Protein AF-A0A2E4EIE2-F1 (afdb_monomer_lite)

Radius of gyration: 17.59 Å; chains: 1; bounding box: 45×22×49 Å

Secondary structure (DSSP, 8-state):
--HHHHHT-TTT-TTHHHHHHHHHHHHHHHHHHHHHHHHHHHH--THHHHHHHHHHHHHHHHHHHHHHHHHHHTT-

Structure (mmCIF, N/CA/C/O backbone):
data_AF-A0A2E4EIE2-F1
#
_entry.id   AF-A0A2E4EIE2-F1
#
loop_
_atom_site.group_PDB
_atom_site.id
_atom_site.type_symbol
_atom_site.label_atom_id
_atom_site.label_alt_id
_atom_site.label_comp_id
_atom_site.label_asym_id
_atom_site.label_entity_id
_atom_site.label_seq_id
_atom_site.pdbx_PDB_ins_code
_atom_site.Cartn_x
_atom_site.Cartn_y
_atom_site.Cartn_z
_atom_site.occupancy
_atom_site.B_iso_or_equiv
_atom_site.auth_seq_id
_ato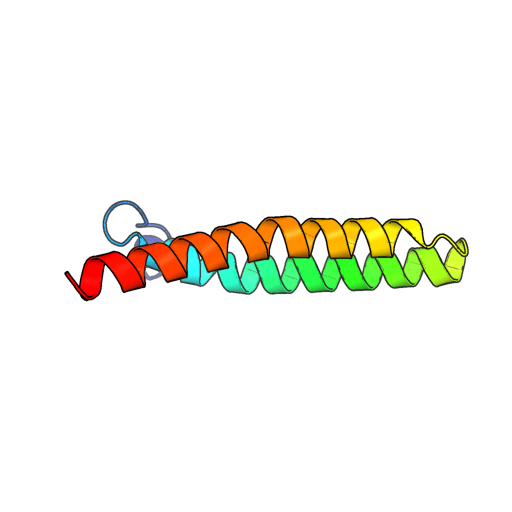m_site.auth_comp_id
_atom_site.auth_asym_id
_atom_site.auth_atom_id
_atom_site.pdbx_PDB_model_num
ATOM 1 N N . MET A 1 1 ? -1.451 13.355 30.326 1.00 56.03 1 MET A N 1
ATOM 2 C CA . MET A 1 1 ? -1.402 12.232 29.361 1.00 56.03 1 MET A CA 1
ATOM 3 C C . MET A 1 1 ? -0.780 12.759 28.070 1.00 56.03 1 MET A C 1
ATOM 5 O O . MET A 1 1 ? -1.308 13.721 27.533 1.00 56.03 1 MET A O 1
ATOM 9 N N . THR A 1 2 ? 0.361 12.242 27.611 1.00 78.56 2 THR A N 1
ATOM 10 C CA . THR A 1 2 ? 1.019 12.726 26.379 1.00 78.56 2 THR A CA 1
ATOM 11 C C . THR A 1 2 ? 0.307 12.201 25.127 1.00 78.56 2 THR A C 1
ATOM 13 O O . THR A 1 2 ? -0.151 11.060 25.112 1.00 78.56 2 THR A O 1
ATOM 16 N N . ILE A 1 3 ? 0.228 13.011 24.064 1.00 71.38 3 ILE A N 1
ATOM 17 C CA . ILE A 1 3 ? -0.419 12.660 22.778 1.00 71.38 3 ILE A CA 1
ATOM 18 C C . ILE A 1 3 ? 0.141 11.351 22.202 1.00 71.38 3 ILE A C 1
ATOM 20 O O . ILE A 1 3 ? -0.616 10.505 21.732 1.00 71.38 3 ILE A O 1
ATOM 24 N N . LEU A 1 4 ? 1.454 11.142 22.338 1.00 68.81 4 LEU A N 1
ATOM 25 C CA . LEU A 1 4 ? 2.128 9.909 21.932 1.00 68.81 4 LEU A CA 1
ATOM 26 C C . LEU A 1 4 ? 1.577 8.676 22.659 1.00 68.81 4 LEU A C 1
ATOM 28 O O . LEU A 1 4 ? 1.306 7.660 22.029 1.00 68.81 4 LEU A O 1
ATOM 32 N N . LYS A 1 5 ? 1.358 8.775 23.980 1.00 71.50 5 LYS A N 1
ATOM 33 C CA . LYS A 1 5 ? 0.769 7.677 24.753 1.00 71.50 5 LYS A CA 1
ATOM 34 C C . LYS A 1 5 ? -0.614 7.334 24.225 1.00 71.50 5 LYS A C 1
ATOM 36 O O . LYS A 1 5 ? -0.906 6.161 24.116 1.00 71.50 5 LYS A O 1
ATOM 41 N N . ARG A 1 6 ? -1.429 8.323 23.846 1.00 69.31 6 ARG A N 1
ATOM 42 C CA . ARG A 1 6 ? -2.775 8.077 23.312 1.00 69.31 6 ARG A CA 1
ATOM 43 C C . ARG A 1 6 ? -2.743 7.390 21.940 1.00 69.31 6 ARG A C 1
ATOM 45 O O . ARG A 1 6 ? -3.441 6.402 21.746 1.00 69.31 6 ARG A O 1
ATOM 52 N N . LEU A 1 7 ? -1.883 7.853 21.030 1.00 66.81 7 LEU A N 1
ATOM 53 C CA . LEU A 1 7 ? -1.735 7.287 19.679 1.00 66.81 7 LEU A CA 1
ATOM 54 C C . LEU A 1 7 ? -1.227 5.838 19.681 1.00 66.81 7 LEU A C 1
ATOM 56 O O . LEU A 1 7 ? -1.674 5.036 18.867 1.00 66.81 7 LEU A O 1
ATOM 60 N N . PHE A 1 8 ? -0.341 5.487 20.615 1.00 73.62 8 PHE A N 1
ATOM 61 C CA . PHE A 1 8 ? 0.196 4.129 20.752 1.00 73.62 8 PHE A CA 1
ATOM 62 C C . PHE A 1 8 ? -0.564 3.261 21.767 1.00 73.62 8 PHE A C 1
ATOM 64 O O . PHE A 1 8 ? -0.133 2.143 22.035 1.00 73.62 8 PHE A O 1
ATOM 71 N N . ASN A 1 9 ? -1.698 3.715 22.320 1.00 75.50 9 ASN A N 1
ATOM 72 C CA . ASN A 1 9 ? -2.519 2.927 23.252 1.00 75.50 9 ASN A CA 1
ATOM 73 C C . ASN A 1 9 ? -3.610 2.109 22.545 1.00 75.50 9 ASN A C 1
ATOM 75 O O . ASN A 1 9 ? -4.773 2.084 22.937 1.00 75.50 9 ASN A O 1
ATOM 79 N N . TRP A 1 10 ? -3.207 1.401 21.496 1.00 72.25 10 TRP A N 1
ATOM 80 C CA . TRP A 1 10 ? -4.003 0.429 20.748 1.00 72.25 10 TRP A CA 1
ATOM 81 C C . TRP A 1 10 ? -4.686 -0.665 21.581 1.00 72.25 10 TRP A C 1
ATOM 83 O O . TRP A 1 10 ? -5.649 -1.267 21.117 1.00 72.25 10 TRP A O 1
ATOM 93 N N . LYS A 1 11 ? -4.207 -0.929 22.803 1.00 73.00 11 LYS A N 1
ATOM 94 C CA . LYS A 1 11 ? -4.798 -1.926 23.703 1.00 73.00 11 LYS A CA 1
ATOM 95 C C . LYS A 1 11 ? -6.109 -1.443 24.336 1.00 73.00 11 LYS A C 1
ATOM 97 O O . LYS A 1 11 ? -6.989 -2.259 24.579 1.00 73.00 11 LYS A O 1
ATOM 102 N N . GLU A 1 12 ? -6.232 -0.141 24.594 1.00 78.75 12 GLU A N 1
ATOM 103 C CA . GLU A 1 12 ? -7.439 0.477 25.167 1.00 78.75 12 GLU A CA 1
ATOM 104 C C . GLU A 1 12 ? -8.335 1.093 24.083 1.00 78.75 12 GLU A C 1
ATOM 106 O O . GLU A 1 12 ? -9.557 0.999 24.166 1.00 78.75 12 GLU A O 1
ATOM 111 N N . GLU A 1 13 ? -7.741 1.668 23.033 1.00 74.56 13 GLU A N 1
ATOM 112 C CA . 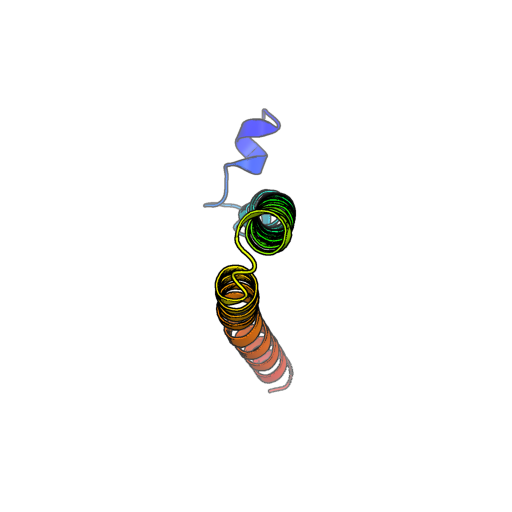GLU A 1 13 ? -8.451 2.258 21.893 1.00 74.56 13 GLU A CA 1
ATOM 113 C C . GLU A 1 13 ? -7.935 1.628 20.578 1.00 74.56 13 GLU A C 1
ATOM 115 O O . GLU A 1 13 ? -7.054 2.193 19.920 1.00 74.56 13 GLU A O 1
ATOM 120 N N . PRO A 1 14 ? -8.461 0.461 20.146 1.00 73.56 14 PRO A N 1
ATOM 121 C CA . PRO A 1 14 ? -7.987 -0.229 18.937 1.00 73.56 14 PRO A CA 1
ATOM 122 C C . PRO A 1 14 ? -8.167 0.602 17.657 1.00 73.56 14 PRO A C 1
ATOM 124 O O . PRO A 1 14 ? -7.460 0.393 16.672 1.00 73.56 14 PRO A O 1
ATOM 127 N N . SER A 1 15 ? -9.061 1.596 17.675 1.00 74.06 15 SER A N 1
ATOM 128 C CA . SER A 1 15 ? -9.241 2.566 16.591 1.00 74.06 15 SER A CA 1
ATOM 129 C C . SER A 1 15 ? -7.987 3.396 16.297 1.00 74.06 15 SER A C 1
ATOM 131 O O . SER A 1 15 ? -7.788 3.807 15.153 1.00 74.06 15 SER A O 1
ATOM 133 N N . ASN A 1 16 ? -7.117 3.622 17.288 1.00 79.69 16 ASN A N 1
ATOM 134 C CA . ASN A 1 16 ? -5.942 4.486 17.129 1.00 79.69 16 ASN A CA 1
ATOM 135 C C . ASN A 1 16 ? -4.885 3.879 16.199 1.00 79.69 16 ASN A C 1
ATOM 137 O O . ASN A 1 16 ? -4.133 4.617 15.564 1.00 79.69 16 ASN A O 1
ATOM 141 N N . VAL A 1 17 ? -4.889 2.551 16.026 1.00 77.00 17 VAL A N 1
ATOM 142 C CA . VAL A 1 17 ? -4.037 1.866 15.043 1.00 77.00 17 VAL A CA 1
ATOM 143 C C . VAL A 1 17 ? -4.322 2.375 13.631 1.00 77.00 17 VAL A C 1
ATOM 145 O O . VAL A 1 17 ? -3.390 2.601 12.868 1.00 77.00 17 VAL A O 1
ATOM 148 N N . PHE A 1 18 ? -5.588 2.628 13.286 1.00 80.19 18 PHE A N 1
ATOM 149 C CA . PHE A 1 18 ? -5.965 3.084 11.945 1.00 80.19 18 PHE A CA 1
ATOM 150 C C . PHE A 1 18 ? -5.536 4.525 11.664 1.00 80.19 18 PHE A C 1
ATOM 152 O O . PHE A 1 18 ? -5.208 4.845 10.524 1.00 80.19 18 PHE A O 1
ATOM 159 N N . ILE A 1 19 ? -5.466 5.371 12.698 1.00 81.44 19 ILE A N 1
ATOM 160 C CA . ILE A 1 19 ? -4.978 6.754 12.582 1.00 81.44 19 ILE A CA 1
ATOM 161 C C . ILE A 1 19 ? -3.520 6.773 12.105 1.00 81.44 19 ILE A C 1
ATOM 163 O O . ILE A 1 19 ? -3.132 7.671 11.367 1.00 81.44 19 ILE A O 1
ATOM 167 N N . LEU A 1 20 ? -2.725 5.769 12.485 1.00 81.31 20 LEU A N 1
ATOM 168 C CA . LEU A 1 20 ? -1.331 5.632 12.057 1.00 81.31 20 LEU A CA 1
ATOM 169 C C . LEU A 1 20 ? -1.187 4.770 10.796 1.00 81.31 20 LEU A C 1
ATOM 171 O O . LEU A 1 20 ? -0.416 5.106 9.899 1.00 81.31 20 LEU A O 1
ATOM 175 N N . ALA A 1 21 ? -1.942 3.676 10.705 1.00 83.94 21 ALA A N 1
ATOM 176 C CA . ALA A 1 21 ? -1.826 2.715 9.615 1.00 83.94 21 ALA A CA 1
ATOM 177 C C . ALA A 1 21 ? -2.328 3.269 8.275 1.00 83.94 21 ALA A C 1
ATOM 179 O O . ALA A 1 21 ? -1.723 2.971 7.250 1.00 83.94 21 ALA A O 1
ATOM 180 N N . ILE A 1 22 ? -3.393 4.086 8.258 1.00 85.88 22 ILE A N 1
ATOM 181 C CA . ILE A 1 22 ? -3.939 4.642 7.008 1.00 85.88 22 ILE A CA 1
ATOM 182 C C . ILE A 1 22 ? -2.941 5.604 6.342 1.00 85.88 22 ILE A C 1
ATOM 184 O O . ILE A 1 22 ? -2.601 5.365 5.183 1.00 85.88 22 ILE A O 1
ATOM 188 N N . PRO A 1 23 ? -2.406 6.641 7.024 1.00 86.69 23 PRO A N 1
ATOM 189 C CA . PRO A 1 23 ? -1.395 7.510 6.423 1.00 86.69 23 PRO A CA 1
ATOM 190 C C . PRO A 1 23 ? -0.155 6.738 5.970 1.00 86.69 23 PRO A C 1
ATOM 192 O O . PRO A 1 23 ? 0.373 6.996 4.891 1.00 86.69 23 PRO A O 1
ATOM 195 N N . LEU A 1 24 ? 0.283 5.755 6.763 1.00 88.50 24 LEU A N 1
ATOM 196 C CA . LEU A 1 24 ? 1.449 4.945 6.427 1.00 88.50 24 LEU A CA 1
ATOM 197 C C . LEU A 1 24 ? 1.209 4.082 5.180 1.00 88.50 24 LEU A C 1
ATOM 199 O O . LEU A 1 24 ? 2.083 3.997 4.320 1.00 88.50 24 LEU A O 1
ATOM 203 N N . ALA A 1 25 ? 0.020 3.492 5.045 1.00 87.62 25 ALA A N 1
ATOM 204 C CA . ALA A 1 25 ? -0.369 2.734 3.860 1.00 87.62 25 ALA A CA 1
ATOM 205 C C . ALA A 1 25 ? -0.432 3.623 2.609 1.00 87.62 25 ALA A C 1
ATOM 207 O O . ALA A 1 25 ? 0.018 3.203 1.546 1.00 87.62 25 ALA A O 1
ATOM 208 N N . VAL A 1 26 ? -0.929 4.860 2.734 1.00 89.69 26 VAL A N 1
ATOM 209 C CA . VAL A 1 26 ? -0.952 5.833 1.628 1.00 89.69 26 VAL A CA 1
ATOM 210 C C . VAL A 1 26 ? 0.466 6.187 1.181 1.00 89.69 26 VAL A C 1
ATOM 212 O O . VAL A 1 26 ? 0.756 6.138 -0.013 1.00 89.69 26 VAL A O 1
ATOM 215 N N . ILE A 1 27 ? 1.361 6.489 2.126 1.00 93.38 27 ILE A N 1
ATOM 216 C CA . ILE A 1 27 ? 2.767 6.789 1.821 1.00 93.38 27 ILE A CA 1
ATOM 217 C C . ILE A 1 27 ? 3.431 5.579 1.153 1.00 93.38 27 ILE A C 1
ATOM 219 O O . ILE A 1 27 ? 4.046 5.727 0.100 1.00 93.38 27 ILE A O 1
ATOM 223 N N . GLY A 1 28 ? 3.251 4.377 1.709 1.00 91.19 28 GLY A N 1
ATOM 224 C CA . GLY A 1 28 ? 3.808 3.145 1.148 1.00 91.19 28 GLY A CA 1
ATOM 225 C C . GLY A 1 28 ? 3.313 2.853 -0.271 1.00 91.19 28 GLY A C 1
ATOM 226 O O . GLY A 1 28 ? 4.119 2.537 -1.146 1.00 91.19 28 GLY A O 1
ATOM 227 N N . ALA A 1 29 ? 2.013 3.020 -0.529 1.00 90.38 29 ALA A N 1
ATOM 228 C CA . ALA A 1 29 ? 1.437 2.844 -1.861 1.00 90.38 29 ALA A CA 1
ATOM 229 C C . ALA A 1 29 ? 1.997 3.860 -2.868 1.00 90.38 29 ALA A C 1
ATOM 231 O O . ALA A 1 29 ? 2.316 3.495 -3.999 1.00 90.38 29 ALA A O 1
ATOM 232 N N . PHE A 1 30 ? 2.168 5.119 -2.454 1.00 93.94 30 PHE A N 1
ATOM 233 C CA . PHE A 1 30 ? 2.736 6.158 -3.310 1.00 93.94 30 PHE A CA 1
ATOM 234 C C . PHE A 1 30 ? 4.215 5.897 -3.627 1.00 93.94 30 PHE A C 1
ATOM 236 O O . PHE A 1 30 ? 4.630 6.009 -4.780 1.00 93.94 30 PHE A O 1
ATOM 243 N N . SER A 1 31 ? 5.007 5.487 -2.633 1.00 95.00 31 SER A N 1
ATOM 244 C CA . SER A 1 31 ? 6.406 5.096 -2.837 1.00 95.00 31 SER A CA 1
ATOM 245 C C . SER A 1 31 ? 6.536 3.896 -3.779 1.00 95.00 31 SER A C 1
ATOM 247 O O . SER A 1 31 ? 7.373 3.917 -4.680 1.00 95.00 31 SER A O 1
ATOM 249 N N . ALA A 1 32 ? 5.687 2.877 -3.621 1.00 93.50 32 ALA A N 1
ATOM 250 C CA . ALA A 1 32 ? 5.674 1.713 -4.504 1.00 93.50 32 ALA A CA 1
ATOM 251 C C . ALA A 1 32 ? 5.265 2.079 -5.942 1.00 93.50 32 ALA A C 1
ATOM 253 O O . ALA A 1 32 ? 5.851 1.566 -6.892 1.00 93.50 32 ALA A O 1
ATOM 254 N N . LEU A 1 33 ? 4.310 3.001 -6.111 1.00 94.19 33 LEU A N 1
ATOM 255 C CA . LEU A 1 33 ? 3.919 3.516 -7.424 1.00 94.19 33 LEU A CA 1
ATOM 256 C C . LEU A 1 33 ? 5.073 4.262 -8.105 1.00 94.19 33 LEU A C 1
ATOM 258 O O . LEU A 1 33 ? 5.364 3.996 -9.268 1.00 94.19 33 LEU A O 1
ATOM 262 N N . MET A 1 34 ? 5.750 5.165 -7.387 1.00 95.81 34 MET A N 1
ATOM 263 C CA . MET A 1 34 ? 6.919 5.876 -7.919 1.00 95.81 34 MET A CA 1
ATOM 264 C C . MET A 1 34 ? 8.025 4.903 -8.336 1.00 95.81 34 MET A C 1
ATOM 266 O O . MET A 1 34 ? 8.594 5.044 -9.415 1.00 95.81 34 MET A O 1
ATOM 270 N N . PHE A 1 35 ? 8.289 3.881 -7.522 1.00 94.81 35 PHE A N 1
ATOM 271 C CA . PHE A 1 35 ? 9.273 2.854 -7.851 1.00 94.81 35 PHE A CA 1
ATOM 272 C C . PHE A 1 35 ? 8.880 2.038 -9.091 1.00 94.81 35 PHE A C 1
ATOM 274 O O . PHE A 1 35 ? 9.721 1.803 -9.955 1.00 94.81 35 PHE A O 1
ATOM 281 N N . ALA A 1 36 ? 7.606 1.660 -9.228 1.00 94.19 36 ALA A N 1
ATOM 282 C CA . ALA A 1 36 ? 7.117 0.964 -10.417 1.00 94.19 36 ALA A CA 1
ATOM 283 C C . ALA A 1 36 ? 7.254 1.817 -11.690 1.00 94.19 36 ALA A C 1
ATOM 285 O O . ALA A 1 36 ? 7.644 1.297 -12.733 1.00 94.19 36 ALA A O 1
ATOM 286 N N . ILE A 1 37 ? 6.999 3.129 -11.601 1.00 95.06 37 ILE A N 1
ATOM 287 C CA . ILE A 1 37 ? 7.215 4.065 -12.715 1.00 95.06 37 ILE A CA 1
ATOM 288 C C . ILE A 1 37 ? 8.697 4.125 -13.094 1.00 95.06 37 ILE A C 1
ATOM 290 O O . ILE A 1 37 ? 9.014 4.043 -14.277 1.00 95.06 37 ILE A O 1
ATOM 294 N N . LEU A 1 38 ? 9.602 4.234 -12.117 1.00 96.44 38 LEU A N 1
ATOM 295 C CA . LEU A 1 38 ? 11.044 4.244 -12.387 1.00 96.44 38 LEU A CA 1
ATOM 296 C C . LEU A 1 38 ? 11.490 2.958 -13.089 1.00 96.44 38 LEU A C 1
ATOM 298 O O . LEU A 1 38 ? 12.157 3.031 -14.114 1.00 96.44 38 LEU A O 1
ATOM 302 N N . GLN A 1 39 ? 11.050 1.795 -12.606 1.00 95.94 39 GLN A N 1
ATOM 303 C CA . GLN A 1 39 ? 11.380 0.506 -13.222 1.00 95.94 39 GLN A CA 1
ATOM 304 C C . GLN A 1 39 ? 10.838 0.368 -14.646 1.00 95.94 39 GLN A C 1
ATOM 306 O O . GLN A 1 39 ? 11.514 -0.160 -15.529 1.00 95.94 39 GLN A O 1
ATOM 311 N N . TRP A 1 40 ? 9.643 0.893 -14.897 1.00 93.94 40 TRP A N 1
ATOM 312 C CA . TRP A 1 40 ? 9.092 0.941 -16.243 1.00 93.94 40 TRP A CA 1
ATOM 313 C C . TRP A 1 40 ? 9.914 1.837 -17.168 1.00 93.94 40 TRP A C 1
ATOM 315 O O . TRP A 1 40 ? 10.192 1.461 -18.302 1.00 93.94 40 TRP A O 1
ATOM 325 N N . VAL A 1 41 ? 10.308 3.023 -16.705 1.00 96.00 41 VAL A N 1
ATOM 326 C CA . VAL A 1 41 ? 11.057 3.980 -17.530 1.00 96.00 41 VAL A CA 1
ATOM 327 C C . VAL A 1 41 ? 12.489 3.504 -17.785 1.00 96.00 41 VAL A C 1
ATOM 329 O O . VAL A 1 41 ? 12.965 3.613 -18.911 1.00 96.00 41 VAL A O 1
ATOM 332 N N . GLU A 1 42 ? 13.170 2.970 -16.772 1.00 96.44 42 GLU A N 1
ATOM 333 C CA . GLU A 1 42 ? 14.577 2.562 -16.874 1.00 96.44 42 GLU A CA 1
ATOM 334 C C . GLU A 1 42 ? 14.746 1.200 -17.549 1.00 96.44 42 GLU A C 1
ATOM 336 O O . GLU A 1 42 ? 15.635 1.032 -18.382 1.00 96.44 42 GLU A O 1
ATOM 341 N N . ASN A 1 43 ? 13.883 0.235 -17.220 1.00 95.69 43 ASN A N 1
ATOM 342 C CA . ASN A 1 43 ? 14.072 -1.163 -17.608 1.00 95.69 43 ASN A CA 1
ATOM 343 C C . ASN A 1 43 ? 12.967 -1.695 -18.532 1.00 95.69 43 ASN A C 1
ATOM 345 O O . ASN A 1 43 ? 13.045 -2.844 -18.964 1.00 95.69 43 ASN A O 1
ATOM 349 N N . SER A 1 44 ? 11.944 -0.887 -18.857 1.00 93.50 44 SER A N 1
ATOM 350 C CA . SER A 1 44 ? 10.737 -1.342 -19.575 1.00 93.50 44 SER A CA 1
ATOM 351 C C . SER A 1 44 ? 10.078 -2.560 -18.917 1.00 93.50 44 SER A C 1
ATOM 353 O O . SER A 1 44 ? 9.452 -3.371 -19.598 1.00 93.50 44 SER A O 1
ATOM 355 N N . ASP A 1 45 ? 10.230 -2.699 -17.594 1.00 92.44 45 ASP A N 1
ATOM 356 C CA . ASP A 1 45 ? 9.730 -3.847 -16.845 1.00 92.44 45 ASP A CA 1
ATOM 357 C C . ASP A 1 45 ? 8.320 -3.566 -16.281 1.00 92.44 45 ASP A C 1
ATOM 359 O O . ASP A 1 45 ? 8.167 -2.785 -15.332 1.00 92.44 45 ASP A O 1
ATOM 363 N N . PRO A 1 46 ? 7.265 -4.204 -16.827 1.00 91.62 46 PRO A N 1
ATOM 364 C CA . PRO A 1 46 ? 5.893 -4.017 -16.371 1.00 91.62 46 PRO A CA 1
ATOM 365 C C . PRO A 1 46 ? 5.583 -4.731 -15.051 1.00 91.62 46 PRO A C 1
ATOM 367 O O . PRO A 1 46 ? 4.550 -4.450 -14.433 1.00 91.62 46 PRO A O 1
ATOM 370 N N . TRP A 1 47 ? 6.423 -5.667 -14.598 1.00 94.06 47 TRP A N 1
ATOM 371 C CA . TRP A 1 47 ? 6.087 -6.546 -13.476 1.00 94.06 47 TRP A CA 1
ATOM 372 C C . TRP A 1 47 ? 5.919 -5.797 -12.159 1.00 94.06 47 TRP A C 1
ATOM 374 O O . TRP A 1 47 ? 5.084 -6.177 -11.339 1.00 94.06 47 TRP A O 1
ATOM 384 N N . TYR A 1 48 ? 6.622 -4.684 -11.974 1.00 91.81 48 TYR A N 1
ATOM 385 C CA . TYR A 1 48 ? 6.476 -3.858 -10.777 1.00 91.81 48 TYR A CA 1
ATOM 386 C C . TYR A 1 48 ? 5.083 -3.231 -10.650 1.00 91.81 48 TYR A C 1
ATOM 388 O O . TYR A 1 48 ? 4.557 -3.125 -9.540 1.00 91.81 48 TYR A O 1
ATOM 396 N N . PHE A 1 49 ? 4.430 -2.904 -11.768 1.00 91.88 49 PHE A N 1
ATOM 397 C CA . PHE A 1 49 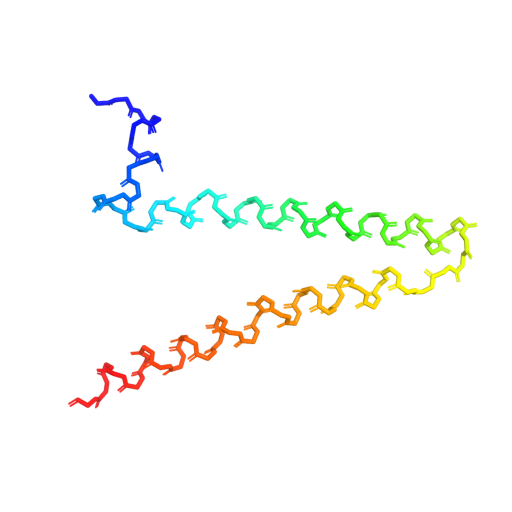? 3.028 -2.481 -11.756 1.00 91.88 49 PHE A CA 1
ATOM 398 C C . PHE A 1 49 ? 2.088 -3.630 -11.389 1.00 91.88 49 PHE A C 1
ATOM 400 O O . PHE A 1 49 ? 1.136 -3.430 -10.636 1.00 91.88 49 PHE A O 1
ATOM 407 N N . VAL A 1 50 ? 2.366 -4.846 -11.867 1.00 93.75 50 VAL A N 1
ATOM 408 C CA . VAL A 1 50 ? 1.584 -6.039 -11.506 1.00 93.75 50 VAL A CA 1
ATOM 409 C C . VAL A 1 50 ? 1.699 -6.324 -10.007 1.00 93.75 50 VAL A C 1
ATOM 411 O O . VAL A 1 50 ? 0.686 -6.575 -9.355 1.00 93.75 50 VAL A O 1
ATOM 414 N N . ILE A 1 51 ? 2.904 -6.219 -9.437 1.00 92.50 51 ILE A N 1
ATOM 415 C CA . ILE A 1 51 ? 3.148 -6.386 -7.996 1.00 92.50 51 ILE A CA 1
ATOM 416 C C . ILE A 1 51 ? 2.391 -5.326 -7.188 1.00 92.50 51 ILE A C 1
ATOM 418 O O . ILE A 1 51 ? 1.735 -5.665 -6.201 1.00 92.50 51 ILE A O 1
ATOM 422 N N . LEU A 1 52 ? 2.430 -4.059 -7.617 1.00 92.06 52 LEU A N 1
ATOM 423 C CA . LEU A 1 52 ? 1.671 -2.976 -6.987 1.00 92.06 52 LEU A CA 1
ATOM 424 C C . LEU A 1 52 ? 0.167 -3.296 -6.959 1.00 92.06 52 LEU A C 1
ATOM 426 O O . LEU A 1 52 ? -0.467 -3.223 -5.904 1.00 92.06 52 LEU A O 1
ATOM 430 N N . LEU A 1 53 ? -0.400 -3.684 -8.105 1.00 93.00 53 LEU A N 1
ATOM 431 C CA . LEU A 1 53 ? -1.820 -4.024 -8.225 1.00 93.00 53 LEU A CA 1
ATOM 432 C C . LEU A 1 53 ? -2.192 -5.247 -7.380 1.00 93.00 53 LEU A C 1
ATOM 434 O O . LEU A 1 53 ? -3.226 -5.233 -6.711 1.00 93.00 53 LEU A O 1
ATOM 438 N N . ALA A 1 54 ? -1.341 -6.274 -7.353 1.00 92.94 54 ALA A N 1
ATOM 439 C CA . ALA A 1 54 ? -1.535 -7.446 -6.506 1.00 92.94 54 ALA A CA 1
ATOM 440 C C . ALA A 1 54 ? -1.533 -7.069 -5.015 1.00 92.94 54 ALA A C 1
ATOM 442 O O . ALA A 1 54 ? -2.405 -7.514 -4.268 1.00 92.94 54 ALA A O 1
ATOM 443 N N . GLY A 1 55 ? -0.618 -6.194 -4.586 1.00 89.44 55 GLY A N 1
ATOM 444 C CA . GLY A 1 55 ? -0.583 -5.671 -3.219 1.00 89.44 55 GLY A CA 1
ATOM 445 C C . GLY A 1 55 ? -1.862 -4.916 -2.842 1.00 89.44 55 GLY A C 1
ATOM 446 O O . GLY A 1 55 ? -2.442 -5.165 -1.783 1.00 89.44 55 GLY A O 1
ATOM 447 N N . ILE A 1 56 ? -2.358 -4.051 -3.734 1.00 89.81 56 ILE A N 1
ATOM 448 C CA . ILE A 1 56 ? -3.624 -3.327 -3.532 1.00 89.81 56 ILE A CA 1
ATOM 449 C C . ILE A 1 56 ? -4.807 -4.303 -3.456 1.00 89.81 56 ILE A C 1
ATOM 451 O O . ILE A 1 56 ? -5.669 -4.161 -2.583 1.00 89.81 56 ILE A O 1
ATOM 455 N N . ALA A 1 57 ? -4.858 -5.315 -4.324 1.00 90.62 57 ALA A N 1
ATOM 456 C CA . ALA A 1 57 ? -5.919 -6.321 -4.317 1.00 90.62 57 ALA A CA 1
ATOM 457 C C . ALA A 1 57 ? -5.934 -7.124 -3.005 1.00 90.62 57 ALA A C 1
ATOM 459 O O . ALA A 1 57 ? -6.986 -7.273 -2.379 1.00 90.62 57 ALA A O 1
ATOM 460 N N . LEU A 1 58 ? -4.763 -7.569 -2.538 1.00 89.25 58 LEU A N 1
ATOM 461 C CA . LEU A 1 58 ? -4.623 -8.292 -1.271 1.00 89.25 58 LEU A CA 1
ATOM 462 C C . LEU A 1 58 ? -5.038 -7.452 -0.058 1.00 89.25 58 LEU A C 1
ATOM 464 O O . LEU A 1 58 ? -5.517 -8.011 0.923 1.00 89.25 58 LEU A O 1
ATOM 468 N N . PHE A 1 59 ? -4.901 -6.127 -0.118 1.00 85.12 59 PHE A N 1
ATOM 469 C CA . PHE A 1 59 ? -5.331 -5.239 0.963 1.00 85.12 59 PHE A CA 1
ATOM 470 C C . PHE A 1 59 ? -6.834 -4.910 0.910 1.00 85.12 59 PHE A C 1
ATOM 472 O O . PHE A 1 59 ? -7.510 -4.863 1.938 1.00 85.12 59 PHE A O 1
ATOM 479 N N . THR A 1 60 ? -7.382 -4.698 -0.288 1.00 87.25 60 THR A N 1
ATOM 480 C CA . THR A 1 60 ? -8.768 -4.230 -0.479 1.00 87.25 60 THR A CA 1
ATOM 481 C C . THR A 1 60 ? -9.806 -5.345 -0.366 1.00 87.25 60 THR A C 1
ATOM 483 O O . THR A 1 60 ? -10.856 -5.130 0.244 1.00 87.25 60 THR A O 1
ATOM 486 N N . ILE A 1 61 ? -9.528 -6.547 -0.882 1.00 88.81 61 ILE A N 1
ATOM 487 C CA . ILE A 1 61 ? -10.478 -7.674 -0.854 1.00 88.81 61 ILE A CA 1
ATOM 488 C C . ILE A 1 61 ? -10.883 -8.053 0.586 1.00 88.81 61 ILE A C 1
ATOM 490 O O . ILE A 1 61 ? -12.088 -8.094 0.866 1.00 88.81 61 ILE A O 1
ATOM 494 N N . PRO A 1 62 ? -9.951 -8.274 1.537 1.00 85.81 62 PRO A N 1
ATOM 495 C CA . PRO A 1 62 ? -10.309 -8.615 2.912 1.00 85.81 62 PRO A CA 1
ATOM 496 C C . PRO A 1 62 ? -11.030 -7.466 3.617 1.00 85.81 62 PRO A C 1
ATOM 498 O O . PRO A 1 62 ? -11.964 -7.703 4.382 1.00 85.81 62 PRO A O 1
ATOM 501 N N . ALA A 1 63 ? -10.637 -6.218 3.338 1.00 84.31 63 ALA A N 1
ATOM 502 C CA . ALA A 1 63 ? -11.275 -5.041 3.918 1.00 84.31 63 ALA A CA 1
ATOM 503 C C . ALA A 1 63 ? -12.754 -4.940 3.502 1.00 84.31 63 ALA A C 1
ATOM 505 O O . ALA A 1 63 ? -13.629 -4.722 4.348 1.00 84.31 63 ALA A O 1
ATOM 506 N N . VAL A 1 64 ? -13.062 -5.174 2.222 1.00 87.00 64 VAL A N 1
ATOM 507 C CA . VAL A 1 64 ? -14.445 -5.201 1.715 1.00 87.00 64 VAL A CA 1
ATOM 508 C C . VAL A 1 64 ? -15.236 -6.352 2.341 1.00 87.00 64 VAL A C 1
ATOM 510 O O . VAL A 1 64 ? -16.355 -6.138 2.815 1.00 87.00 64 VAL A O 1
ATOM 513 N N . GLN A 1 65 ? -14.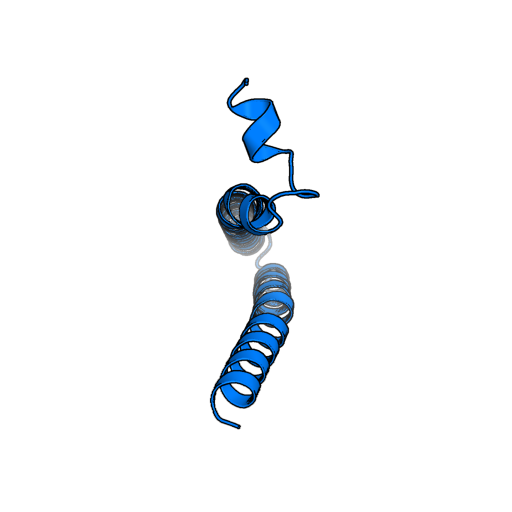657 -7.554 2.415 1.00 87.06 65 GLN A N 1
ATOM 514 C CA . GLN A 1 65 ? -15.308 -8.709 3.045 1.00 87.06 65 GLN A CA 1
ATOM 515 C C . GLN A 1 65 ? -15.632 -8.458 4.522 1.00 87.06 65 GLN A C 1
ATOM 517 O O . GLN A 1 65 ? -16.750 -8.735 4.967 1.00 87.06 65 GLN A O 1
ATOM 522 N N . LEU A 1 66 ? -14.688 -7.893 5.276 1.00 86.19 66 LEU A N 1
ATOM 523 C CA . LEU A 1 66 ? -14.883 -7.541 6.679 1.00 86.19 66 LEU A CA 1
ATOM 524 C C . LEU A 1 66 ? -16.000 -6.504 6.842 1.00 86.19 66 LEU A C 1
ATOM 526 O O . LEU A 1 66 ? -16.881 -6.667 7.685 1.00 86.19 66 LEU A O 1
ATOM 530 N N . THR A 1 67 ? -16.015 -5.478 5.990 1.00 86.31 67 THR A N 1
ATOM 531 C CA . THR A 1 67 ? -17.048 -4.431 6.018 1.00 86.31 67 THR A CA 1
ATOM 532 C C . THR A 1 67 ? -18.438 -5.004 5.734 1.00 86.31 67 THR A C 1
ATOM 534 O O . THR A 1 67 ? -19.404 -4.663 6.420 1.00 86.31 67 THR A O 1
ATOM 537 N N . ASN A 1 68 ? -18.551 -5.910 4.760 1.00 88.12 68 ASN A N 1
ATOM 538 C CA . ASN A 1 68 ? -19.812 -6.578 4.434 1.00 88.12 68 ASN A CA 1
ATOM 539 C C . ASN A 1 68 ? -20.301 -7.466 5.587 1.00 88.12 68 ASN A C 1
ATOM 541 O O . ASN A 1 68 ? -21.487 -7.447 5.912 1.00 88.12 68 ASN A O 1
ATOM 545 N N . ARG A 1 69 ? -19.389 -8.180 6.261 1.00 86.12 69 ARG A N 1
ATOM 546 C CA . ARG A 1 69 ? -19.710 -8.979 7.455 1.00 86.12 69 ARG A CA 1
ATOM 547 C C . ARG A 1 69 ? -20.219 -8.123 8.611 1.00 86.12 69 ARG A C 1
ATOM 549 O O . ARG A 1 69 ? -21.228 -8.466 9.216 1.00 86.12 69 ARG A O 1
ATOM 55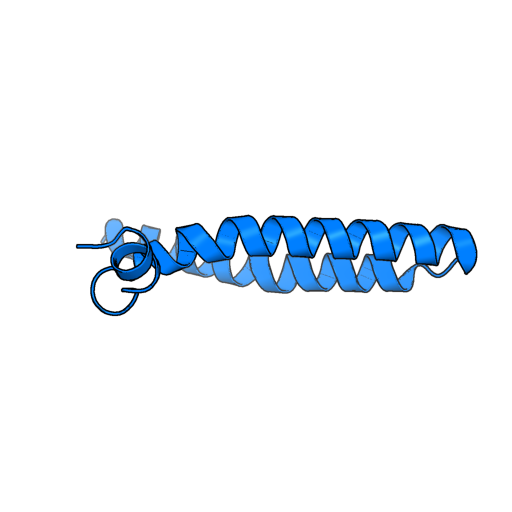6 N N . ILE A 1 70 ? -19.569 -6.993 8.892 1.00 87.44 70 ILE A N 1
ATOM 557 C CA . ILE A 1 70 ? -20.006 -6.072 9.954 1.00 87.44 70 ILE A CA 1
ATOM 558 C C . ILE A 1 70 ? -21.406 -5.518 9.653 1.00 87.44 70 ILE A C 1
ATOM 560 O O . ILE A 1 70 ? -22.232 -5.418 10.559 1.00 87.44 70 ILE A O 1
ATOM 564 N N . LYS A 1 71 ? -21.700 -5.187 8.388 1.00 87.62 71 LYS A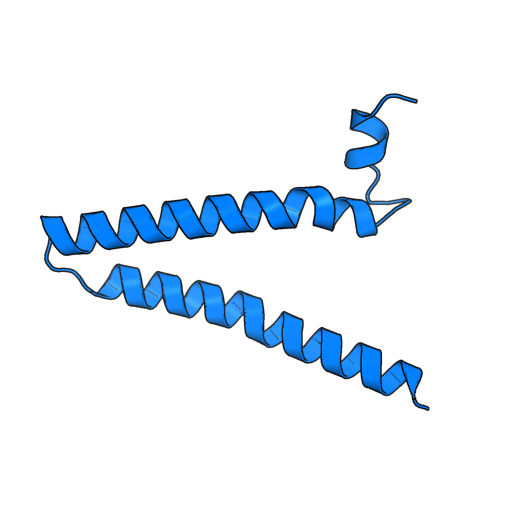 N 1
ATOM 565 C CA . LYS A 1 71 ? -23.039 -4.736 7.976 1.00 87.62 71 LYS A CA 1
ATOM 566 C C . LYS A 1 71 ? -24.103 -5.813 8.190 1.00 87.62 71 LYS A C 1
ATOM 568 O O . LYS A 1 71 ? -25.160 -5.489 8.719 1.00 87.62 71 LYS A O 1
ATOM 573 N N . ALA A 1 72 ? -23.812 -7.065 7.836 1.00 88.38 72 ALA A N 1
ATOM 574 C CA . ALA A 1 72 ? -24.735 -8.183 8.037 1.00 88.38 72 ALA A CA 1
ATOM 575 C C . ALA A 1 72 ? -25.070 -8.403 9.525 1.00 88.38 72 ALA A C 1
ATOM 577 O O . ALA A 1 72 ? -26.230 -8.603 9.864 1.00 88.38 72 ALA A O 1
ATOM 578 N N . LEU A 1 73 ? -24.082 -8.277 10.419 1.00 85.69 73 LEU A N 1
ATOM 579 C CA . LEU A 1 73 ? -24.282 -8.398 11.872 1.00 85.69 73 LEU A CA 1
ATOM 580 C C . LEU A 1 73 ? -25.096 -7.252 12.492 1.00 85.69 73 LEU A C 1
ATOM 582 O O . LEU A 1 73 ? -25.597 -7.399 13.597 1.00 85.69 73 LEU A O 1
ATOM 586 N N . LYS A 1 74 ? -25.204 -6.099 11.822 1.00 77.19 74 LYS A N 1
ATOM 587 C CA . LYS A 1 74 ? -26.007 -4.958 12.294 1.00 77.19 74 LYS A CA 1
ATOM 588 C C . LYS A 1 74 ? -27.482 -5.033 11.884 1.00 77.19 74 LYS A C 1
ATOM 590 O O . LYS A 1 74 ? -28.254 -4.192 12.334 1.00 77.19 74 LYS A O 1
ATOM 595 N N . GLN A 1 75 ? -27.845 -5.948 10.982 1.00 75.44 75 GLN A N 1
ATOM 596 C CA . GLN A 1 75 ? -29.183 -6.041 10.383 1.00 75.44 75 GLN A CA 1
ATOM 597 C C . GLN A 1 75 ? -30.012 -7.236 10.881 1.00 75.44 75 GLN A C 1
ATOM 599 O O . GLN A 1 75 ? -31.191 -7.306 10.542 1.00 75.44 75 GLN A O 1
ATOM 604 N N . GLY A 1 76 ? -29.419 -8.158 11.645 1.00 62.41 76 GLY A N 1
ATOM 605 C CA . GLY A 1 76 ? -30.110 -9.265 12.320 1.00 62.41 76 GLY A CA 1
ATOM 606 C C . GLY A 1 76 ? -30.136 -9.052 13.822 1.00 62.41 76 GLY A C 1
ATOM 607 O O . GLY A 1 76 ? -31.141 -9.461 14.437 1.00 62.41 76 GLY A O 1
#

Foldseek 3Di:
DDPVCVLPPCVVPVVSCCVPVVVVVVVVLVVLVVVCVVCCVPPVDNVSVVVSVVVVCVVVVVVVVVVVVVVVVVPD

Sequence (76 aa):
MTILKRLFNWKEEPSNVFILAIPLAVIGAFSALMFAILQWVENSDPWYFVILLAGIALFTIPAVQLTNRIKALKQG

pLDDT: mean 85.53, std 9.05, range [56.03, 96.44]